Protein AF-A0A8T6TB41-F1 (afdb_monomer)

Structure (mmCIF, N/CA/C/O backbone):
data_AF-A0A8T6TB41-F1
#
_entry.id   AF-A0A8T6TB41-F1
#
loop_
_atom_site.group_PDB
_atom_site.id
_atom_site.type_symbol
_atom_site.label_atom_id
_atom_site.label_alt_id
_atom_site.label_comp_id
_atom_site.label_asym_id
_atom_site.label_entity_id
_atom_site.label_seq_id
_atom_site.pdbx_PDB_ins_code
_atom_site.Cartn_x
_atom_site.Cartn_y
_atom_site.Cartn_z
_atom_site.occupancy
_atom_site.B_iso_or_equiv
_atom_site.auth_seq_id
_atom_site.auth_comp_id
_atom_site.auth_asym_id
_atom_site.auth_atom_id
_atom_site.pdbx_PDB_model_num
ATOM 1 N N . GLN A 1 1 ? -9.000 -5.981 31.939 1.00 67.31 1 GLN A N 1
ATOM 2 C CA . GLN A 1 1 ? -8.687 -5.984 30.490 1.00 67.31 1 GLN A CA 1
ATOM 3 C C . GLN A 1 1 ? -9.377 -4.794 29.840 1.00 67.31 1 GLN A C 1
ATOM 5 O O . GLN A 1 1 ? -10.362 -4.326 30.394 1.00 67.31 1 GLN A O 1
ATOM 10 N N . MET A 1 2 ? -8.846 -4.289 28.722 1.00 93.12 2 MET A N 1
ATOM 11 C CA . MET A 1 2 ? -9.267 -3.017 28.106 1.00 93.12 2 MET A CA 1
ATOM 12 C C . MET A 1 2 ? -10.325 -3.154 26.991 1.00 93.12 2 MET A C 1
ATOM 14 O O . MET A 1 2 ? -10.648 -2.157 26.363 1.00 93.12 2 MET A O 1
ATOM 18 N N . GLY A 1 3 ? -10.861 -4.356 26.734 1.00 94.44 3 GLY A N 1
ATOM 19 C CA . GLY A 1 3 ? -11.915 -4.569 25.726 1.00 94.44 3 GLY A CA 1
ATOM 20 C C . GLY A 1 3 ? -11.440 -4.688 24.270 1.00 94.44 3 GLY A C 1
ATOM 21 O O . GLY A 1 3 ? -12.260 -4.572 23.372 1.00 94.44 3 GLY A O 1
ATOM 22 N N . PHE A 1 4 ? -10.145 -4.918 24.033 1.00 93.88 4 PHE A N 1
ATOM 23 C CA . PHE A 1 4 ? -9.583 -5.158 22.697 1.00 93.88 4 PHE A CA 1
ATOM 24 C C . PHE A 1 4 ? -9.635 -6.646 22.330 1.00 93.88 4 PHE A C 1
ATOM 26 O O . PHE A 1 4 ? -9.453 -7.498 23.205 1.00 93.88 4 PHE A O 1
ATOM 33 N N . THR A 1 5 ? -9.805 -6.928 21.038 1.00 92.81 5 THR A N 1
ATOM 34 C CA . THR A 1 5 ? -9.730 -8.272 20.449 1.00 92.81 5 THR A CA 1
ATOM 35 C C . THR A 1 5 ? -8.416 -8.431 19.689 1.00 92.81 5 THR A C 1
ATOM 37 O O . THR A 1 5 ? -7.925 -7.485 19.074 1.00 92.81 5 THR A O 1
ATOM 40 N N . GLU A 1 6 ? -7.822 -9.618 19.762 1.00 94.06 6 GLU A N 1
ATOM 41 C CA . GLU A 1 6 ? -6.606 -9.947 19.022 1.00 94.06 6 GLU A CA 1
ATOM 42 C C . GLU A 1 6 ? -6.924 -10.228 17.548 1.00 94.06 6 GLU A C 1
ATOM 44 O O . GLU A 1 6 ? -7.880 -10.938 17.239 1.00 94.06 6 GLU A O 1
ATOM 49 N N . ILE A 1 7 ? -6.093 -9.695 16.651 1.00 94.19 7 ILE A N 1
ATOM 50 C CA . ILE A 1 7 ? -6.130 -9.976 15.213 1.00 94.19 7 ILE A CA 1
ATOM 51 C C . ILE A 1 7 ? -4.825 -10.655 14.796 1.00 94.19 7 ILE A C 1
ATOM 53 O O . ILE A 1 7 ? -3.763 -10.389 15.361 1.00 94.19 7 ILE A O 1
ATOM 57 N N . SER A 1 8 ? -4.899 -11.544 13.811 1.00 91.81 8 SER A N 1
ATOM 58 C CA . SER A 1 8 ? -3.766 -12.324 13.305 1.00 91.81 8 SER A CA 1
ATOM 59 C C . SER A 1 8 ? -3.772 -12.344 11.783 1.00 91.81 8 SER A C 1
ATOM 61 O O . SER A 1 8 ? -4.817 -12.176 11.167 1.00 91.81 8 SER A O 1
ATOM 63 N N . GLY A 1 9 ? -2.612 -12.600 11.183 1.00 89.50 9 GLY A N 1
ATOM 64 C CA . GLY A 1 9 ? -2.521 -12.962 9.772 1.00 89.50 9 GLY A CA 1
ATOM 65 C C . GLY A 1 9 ? -1.094 -13.012 9.254 1.00 89.50 9 GLY A C 1
ATOM 66 O O . GLY A 1 9 ? -0.134 -12.967 10.036 1.00 89.50 9 GLY A O 1
ATOM 67 N N . ASP A 1 10 ? -0.978 -13.148 7.938 1.00 91.81 10 ASP A N 1
ATOM 68 C CA . ASP A 1 10 ? 0.202 -13.708 7.285 1.00 91.81 10 ASP A CA 1
ATOM 69 C C . ASP A 1 10 ? 1.426 -12.788 7.277 1.00 91.81 10 ASP A C 1
ATOM 71 O O . ASP A 1 10 ? 1.336 -11.563 7.388 1.00 91.81 10 ASP A O 1
ATOM 75 N N . PHE A 1 11 ? 2.607 -13.402 7.147 1.00 95.44 11 PHE A N 1
ATOM 76 C CA . PHE A 1 11 ? 3.874 -12.682 6.990 1.00 95.44 11 PHE A CA 1
ATOM 77 C C . PHE A 1 11 ? 4.054 -12.111 5.585 1.00 95.44 11 PHE A C 1
ATOM 79 O O . PHE A 1 11 ? 4.657 -11.050 5.439 1.00 95.44 11 PHE A O 1
ATOM 86 N N . VAL A 1 12 ? 3.563 -12.822 4.570 1.00 96.44 12 VAL A N 1
ATOM 87 C CA . VAL A 1 12 ? 3.604 -12.384 3.174 1.00 96.44 12 VAL A CA 1
ATOM 88 C C . VAL A 1 12 ? 2.336 -11.598 2.887 1.00 96.44 12 VAL A C 1
ATOM 90 O O . VAL A 1 12 ? 1.244 -12.057 3.209 1.00 96.44 12 VAL A O 1
ATOM 93 N N . GLN A 1 13 ? 2.487 -10.417 2.301 1.00 96.56 13 GLN A N 1
ATOM 94 C CA . GLN A 1 13 ? 1.380 -9.541 1.939 1.00 96.56 13 GLN A CA 1
ATOM 95 C C . GLN A 1 13 ? 1.623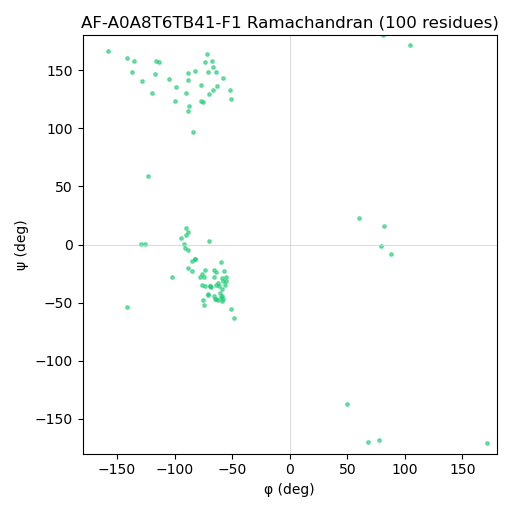 -8.957 0.544 1.00 96.56 13 GLN A C 1
ATOM 97 O O . GLN A 1 13 ? 2.781 -8.738 0.173 1.00 96.56 13 GLN A O 1
ATOM 102 N N . PRO A 1 14 ? 0.567 -8.684 -0.238 1.00 97.38 14 PRO A N 1
ATOM 103 C CA . PRO A 1 14 ? 0.703 -7.850 -1.420 1.00 97.38 14 PRO A CA 1
ATOM 104 C C . PRO A 1 14 ? 1.043 -6.411 -1.028 1.00 97.38 14 PRO A C 1
ATOM 106 O O . PRO A 1 14 ? 0.627 -5.918 0.029 1.00 97.38 14 PRO A O 1
ATOM 109 N N . ALA A 1 15 ? 1.724 -5.698 -1.921 1.00 97.81 15 ALA A N 1
ATOM 110 C CA . ALA A 1 15 ? 1.919 -4.256 -1.799 1.00 97.81 15 ALA A CA 1
ATOM 111 C C . ALA A 1 15 ? 0.580 -3.506 -1.677 1.00 97.81 15 ALA A C 1
ATOM 113 O O . ALA A 1 15 ? 0.520 -2.489 -0.981 1.00 97.81 15 ALA A O 1
ATOM 114 N N . PHE A 1 16 ? -0.499 -4.065 -2.247 1.00 98.12 16 PHE A N 1
ATOM 115 C CA . PHE A 1 16 ? -1.863 -3.591 -2.039 1.00 98.12 16 PHE A CA 1
ATOM 116 C C . PHE A 1 16 ? -2.193 -3.376 -0.555 1.00 98.12 16 PHE A C 1
ATOM 118 O O . PHE A 1 16 ? -2.422 -2.248 -0.123 1.00 98.12 16 PHE A O 1
ATOM 125 N N . TRP A 1 17 ? -2.175 -4.445 0.246 1.00 97.88 17 TRP A N 1
ATOM 126 C CA . TRP A 1 17 ? -2.538 -4.387 1.663 1.00 97.88 17 TRP A CA 1
ATOM 127 C C . TRP A 1 17 ? -1.469 -3.714 2.512 1.00 97.88 17 TRP A C 1
ATOM 129 O O . TRP A 1 17 ? -1.785 -3.005 3.469 1.00 97.88 17 TRP A O 1
ATOM 139 N N . ASN A 1 18 ? -0.194 -3.917 2.172 1.00 97.94 18 ASN A N 1
ATOM 140 C CA . ASN A 1 18 ? 0.882 -3.367 2.978 1.00 97.94 18 ASN A CA 1
ATOM 141 C C . ASN A 1 18 ? 1.084 -1.865 2.778 1.00 97.94 18 ASN A C 1
ATOM 143 O O . ASN A 1 18 ? 1.598 -1.225 3.685 1.00 97.94 18 ASN A O 1
ATOM 147 N N . MET A 1 19 ? 0.701 -1.297 1.633 1.00 98.00 19 MET A N 1
ATOM 148 C CA . MET A 1 19 ? 1.012 0.096 1.311 1.00 98.00 19 MET A CA 1
ATOM 149 C C . MET A 1 19 ? -0.141 0.827 0.598 1.00 98.00 19 MET A C 1
ATOM 151 O O . MET A 1 19 ? -0.559 1.889 1.067 1.00 98.00 19 MET A O 1
ATOM 155 N N . ASP A 1 20 ? -0.677 0.294 -0.511 1.00 98.19 20 ASP A N 1
ATOM 156 C CA . ASP A 1 20 ? -1.637 1.031 -1.360 1.00 98.19 20 ASP A CA 1
ATOM 157 C C . ASP A 1 20 ? -2.954 1.337 -0.628 1.00 98.19 20 ASP A C 1
ATOM 159 O O . ASP A 1 20 ? -3.422 2.479 -0.636 1.00 98.19 20 ASP A O 1
ATOM 163 N N . ALA A 1 21 ? -3.529 0.337 0.048 1.00 97.88 21 ALA A N 1
ATOM 164 C CA . ALA A 1 21 ? -4.765 0.450 0.825 1.00 97.88 21 ALA A CA 1
ATOM 165 C C . ALA A 1 21 ? -4.623 1.414 2.016 1.00 97.88 21 ALA A C 1
ATOM 167 O O . ALA A 1 21 ? -5.606 1.992 2.476 1.00 97.88 21 ALA A O 1
ATOM 168 N N . LEU A 1 22 ? -3.388 1.629 2.480 1.00 97.75 22 LEU A N 1
ATOM 169 C CA . LEU A 1 22 ? -3.032 2.602 3.514 1.00 97.75 22 LEU A CA 1
ATOM 170 C C . LEU A 1 22 ? -2.732 3.997 2.940 1.00 97.75 22 LEU A C 1
ATOM 172 O O . LEU A 1 22 ? -2.220 4.856 3.652 1.00 97.75 22 LEU A O 1
ATOM 176 N N . PHE A 1 23 ? -3.030 4.226 1.658 1.00 97.81 23 PHE A N 1
ATOM 177 C CA . PHE A 1 23 ? -2.797 5.482 0.944 1.00 97.81 23 PHE A CA 1
ATOM 178 C C . PHE A 1 23 ? -1.319 5.925 0.889 1.00 97.81 23 PHE A C 1
ATOM 180 O O . PHE A 1 23 ? -1.020 7.096 0.666 1.00 97.81 23 PHE A O 1
ATOM 187 N N . THR A 1 24 ? -0.376 4.990 1.046 1.00 97.81 24 THR A N 1
ATOM 188 C CA . THR A 1 24 ? 1.064 5.265 0.885 1.00 97.81 24 THR A CA 1
ATOM 189 C C . THR A 1 24 ? 1.393 5.337 -0.607 1.00 97.81 24 THR A C 1
ATOM 191 O O . THR A 1 24 ? 1.117 4.349 -1.285 1.00 97.81 24 THR A O 1
ATOM 194 N N . PRO A 1 25 ? 1.975 6.417 -1.155 1.00 97.38 25 PRO A N 1
ATOM 195 C CA . PRO A 1 25 ? 2.196 6.533 -2.598 1.00 97.38 25 PRO A CA 1
ATOM 196 C C . PRO A 1 25 ? 3.236 5.522 -3.110 1.00 97.38 25 PRO A C 1
ATOM 198 O O . PRO A 1 25 ? 4.039 4.994 -2.334 1.00 97.38 25 PRO A O 1
ATOM 201 N N . GLN A 1 26 ? 3.199 5.208 -4.410 1.00 96.94 26 GLN A N 1
ATOM 202 C CA . GLN A 1 26 ? 4.050 4.166 -5.007 1.00 96.94 26 GLN A CA 1
ATOM 203 C C . GLN A 1 26 ? 5.524 4.576 -5.149 1.00 96.94 26 GLN A C 1
ATOM 205 O O . GLN A 1 26 ? 6.391 3.709 -5.162 1.00 96.94 26 GLN A O 1
ATOM 210 N N . ASP A 1 27 ? 5.816 5.876 -5.174 1.00 94.88 27 ASP A N 1
ATOM 211 C CA . ASP A 1 27 ? 7.165 6.455 -5.184 1.00 94.88 27 ASP A CA 1
ATOM 212 C C . ASP A 1 27 ? 7.723 6.718 -3.770 1.00 94.88 27 ASP A C 1
ATOM 214 O O . ASP A 1 27 ? 8.776 7.337 -3.609 1.00 94.88 27 ASP A O 1
ATOM 218 N N . HIS A 1 28 ? 7.027 6.260 -2.723 1.00 95.62 28 HIS A N 1
ATOM 219 C CA . HIS A 1 28 ? 7.475 6.438 -1.347 1.00 95.62 28 HIS A CA 1
ATOM 220 C C . HIS A 1 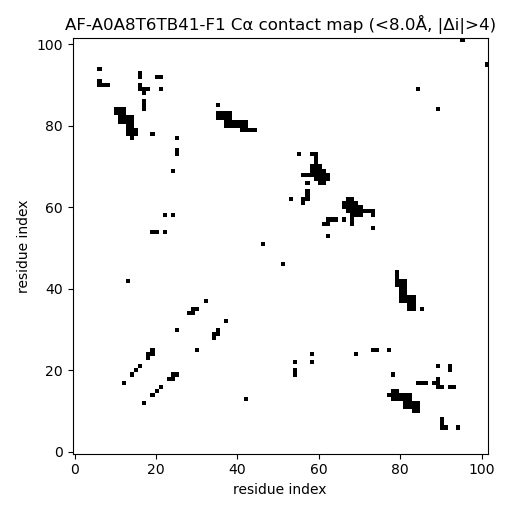28 ? 8.763 5.635 -1.077 1.00 95.62 28 HIS A C 1
ATOM 222 O O . HIS A 1 28 ? 8.768 4.429 -1.324 1.00 95.62 28 HIS A O 1
ATOM 228 N N . PRO A 1 29 ? 9.805 6.222 -0.449 1.00 94.38 29 PRO A N 1
ATOM 229 C CA . PRO A 1 29 ? 11.103 5.561 -0.248 1.00 94.38 29 PRO A CA 1
ATOM 230 C C . PRO A 1 29 ? 11.006 4.240 0.523 1.00 94.38 29 PRO A C 1
ATOM 232 O O . PRO A 1 29 ? 11.720 3.296 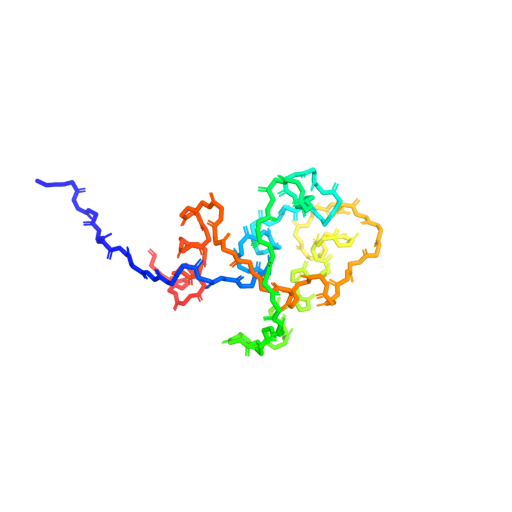0.231 1.00 94.38 29 PRO A O 1
ATOM 235 N N . ALA A 1 30 ? 10.043 4.106 1.443 1.00 93.06 30 ALA A N 1
ATOM 236 C CA . ALA A 1 30 ? 9.813 2.839 2.150 1.00 93.06 30 ALA A CA 1
ATOM 237 C C . ALA A 1 30 ? 9.469 1.646 1.230 1.00 93.06 30 ALA A C 1
ATOM 239 O O . ALA A 1 30 ? 9.510 0.506 1.685 1.00 93.06 30 ALA A O 1
ATOM 240 N N . ARG A 1 31 ? 9.101 1.883 -0.036 1.00 94.62 31 ARG A N 1
ATOM 241 C CA . ARG A 1 31 ? 8.852 0.841 -1.041 1.00 94.62 31 ARG A CA 1
ATOM 242 C C . ARG A 1 31 ? 10.109 0.430 -1.804 1.00 94.62 31 ARG A C 1
ATOM 244 O O . ARG A 1 31 ? 10.032 -0.518 -2.587 1.00 94.62 31 ARG A O 1
ATOM 251 N N . ASP A 1 32 ? 11.243 1.085 -1.585 1.00 91.56 32 ASP A N 1
ATOM 252 C CA . ASP A 1 32 ? 12.487 0.758 -2.270 1.00 91.56 32 ASP A CA 1
ATOM 253 C C . ASP A 1 32 ? 12.979 -0.647 -1.903 1.00 91.56 32 ASP A C 1
ATOM 255 O O . ASP A 1 32 ? 12.818 -1.126 -0.779 1.00 91.56 32 ASP A O 1
ATOM 259 N N . LEU A 1 33 ? 13.647 -1.309 -2.855 1.00 84.62 33 LEU A N 1
ATOM 260 C CA . LEU A 1 33 ? 14.228 -2.651 -2.678 1.00 84.62 33 LEU A CA 1
ATOM 261 C C . LEU A 1 33 ? 15.235 -2.739 -1.517 1.00 84.62 33 LEU A C 1
ATOM 263 O O . LEU A 1 33 ? 15.520 -3.832 -1.036 1.00 84.62 33 LEU A O 1
ATOM 267 N N . GLN A 1 34 ? 15.820 -1.609 -1.110 1.00 86.88 34 GLN A N 1
ATOM 268 C CA . GLN A 1 34 ? 16.765 -1.555 0.009 1.00 86.88 34 GLN A CA 1
ATOM 269 C C . GLN A 1 34 ? 16.056 -1.600 1.368 1.00 86.88 34 GLN A C 1
ATOM 271 O O . GLN A 1 34 ? 16.638 -2.102 2.328 1.00 86.88 34 GLN A O 1
ATOM 276 N N . ASP A 1 35 ? 14.810 -1.124 1.429 1.00 89.00 35 ASP A N 1
ATOM 277 C CA . ASP A 1 35 ? 14.016 -1.026 2.655 1.00 89.00 35 ASP A CA 1
ATOM 278 C C . ASP A 1 35 ? 12.975 -2.151 2.774 1.00 89.00 35 ASP A C 1
ATOM 280 O O . ASP A 1 35 ? 12.624 -2.561 3.882 1.00 89.00 35 ASP A O 1
ATOM 284 N N . THR A 1 36 ? 12.500 -2.68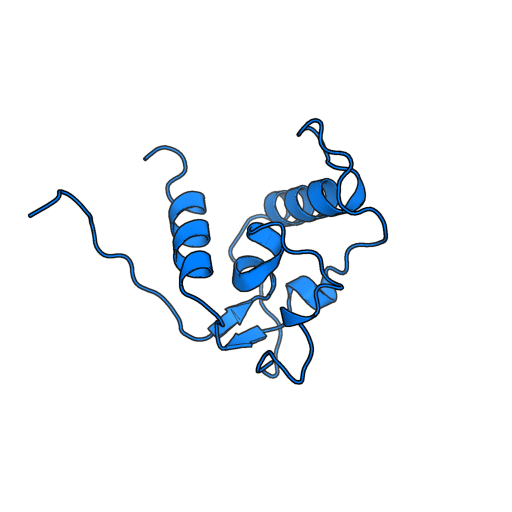6 1.643 1.00 95.69 36 THR A N 1
ATOM 285 C CA . THR A 1 36 ? 11.448 -3.709 1.588 1.00 95.69 36 THR A CA 1
ATOM 286 C C . THR A 1 36 ? 11.928 -4.997 0.920 1.00 95.69 36 THR A C 1
ATOM 288 O O . THR A 1 36 ? 12.449 -5.005 -0.195 1.00 95.69 36 THR A O 1
ATOM 291 N N . LEU A 1 37 ? 11.681 -6.127 1.592 1.00 96.94 37 LEU A N 1
ATOM 292 C CA . LEU A 1 37 ? 11.974 -7.465 1.081 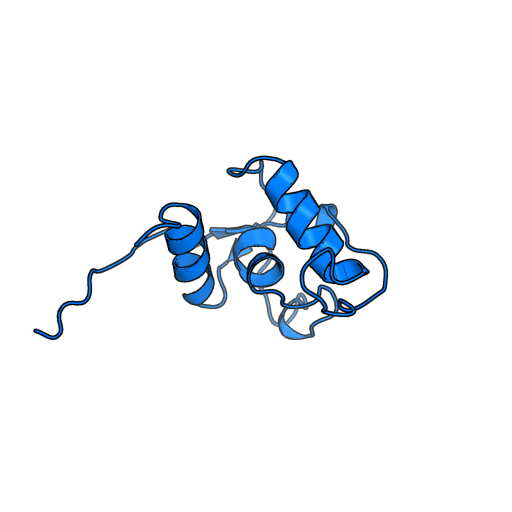1.00 96.94 37 LEU A CA 1
ATOM 293 C C . LEU A 1 37 ? 10.837 -7.955 0.177 1.00 96.94 37 LEU A C 1
ATOM 295 O O . LEU A 1 37 ? 9.837 -8.492 0.659 1.00 96.94 37 LEU A O 1
ATOM 299 N N . TYR A 1 38 ? 11.011 -7.785 -1.131 1.00 96.94 38 TYR A N 1
ATOM 300 C CA . TYR A 1 38 ? 10.094 -8.313 -2.141 1.00 96.94 38 TYR A CA 1
ATOM 301 C C . TYR A 1 38 ? 10.369 -9.785 -2.452 1.00 96.94 38 TYR A C 1
ATOM 303 O O . TYR A 1 38 ? 11.505 -10.255 -2.376 1.00 96.94 38 TYR A O 1
ATOM 311 N N . LEU A 1 39 ? 9.309 -10.500 -2.815 1.00 96.44 39 LEU A N 1
ATOM 312 C CA . LEU A 1 39 ? 9.316 -11.925 -3.122 1.00 96.44 39 LEU A CA 1
ATOM 313 C C . LEU A 1 39 ? 8.943 -12.153 -4.588 1.00 96.44 39 LEU A C 1
ATOM 315 O O . LEU A 1 39 ? 8.299 -11.316 -5.219 1.00 96.44 39 LEU A O 1
ATOM 319 N N . GLU A 1 40 ? 9.339 -13.306 -5.120 1.00 95.75 40 GLU A N 1
ATOM 320 C CA . GLU A 1 40 ? 8.878 -13.757 -6.431 1.00 95.75 40 GLU A CA 1
ATOM 321 C C . GLU A 1 40 ? 7.401 -14.172 -6.382 1.00 95.75 40 GLU A C 1
ATOM 323 O O . GLU A 1 40 ? 6.918 -14.704 -5.379 1.00 95.75 40 GLU A O 1
ATOM 328 N N . GLY A 1 41 ? 6.704 -13.971 -7.500 1.00 94.06 41 GLY A N 1
ATOM 329 C CA . GLY A 1 41 ? 5.283 -14.266 -7.648 1.00 94.06 41 GLY A CA 1
ATOM 330 C C . GLY A 1 41 ? 4.410 -13.015 -7.634 1.00 94.06 41 GLY A C 1
ATOM 331 O O . GLY A 1 41 ? 4.863 -11.904 -7.366 1.00 94.06 41 GLY A O 1
ATOM 332 N N . GLU A 1 42 ? 3.135 -13.221 -7.942 1.00 92.69 42 GLU A N 1
ATOM 333 C CA . GLU A 1 42 ? 2.143 -12.157 -8.027 1.00 92.69 42 GLU A CA 1
ATOM 334 C C . GLU A 1 42 ? 0.931 -12.514 -7.180 1.00 92.69 42 GLU A C 1
ATOM 336 O O . GLU A 1 42 ? 0.484 -13.664 -7.133 1.00 92.69 42 GLU A O 1
ATOM 341 N N . TRP A 1 43 ? 0.393 -11.505 -6.510 1.00 94.62 43 TRP A N 1
ATOM 342 C CA . TRP A 1 43 ? -0.858 -11.624 -5.793 1.00 94.62 43 TRP A CA 1
ATOM 343 C C . TRP A 1 43 ? -2.031 -11.755 -6.762 1.00 94.62 43 TRP A C 1
ATOM 345 O O . TRP A 1 43 ? -2.212 -10.941 -7.671 1.00 94.62 43 TRP A O 1
ATOM 355 N N . VAL A 1 44 ? -2.859 -12.768 -6.517 1.00 91.31 44 VAL A N 1
ATOM 356 C CA . VAL A 1 44 ? -4.206 -12.856 -7.078 1.00 91.31 44 VAL A CA 1
ATOM 357 C C . VAL A 1 44 ? -5.129 -12.106 -6.121 1.00 91.31 44 VAL A C 1
ATOM 359 O O . VAL A 1 44 ? -5.198 -12.515 -4.960 1.00 91.31 44 VAL A O 1
ATOM 362 N N . PRO A 1 45 ? -5.815 -11.037 -6.570 1.00 88.50 45 PRO A N 1
ATOM 363 C CA . PRO A 1 45 ? -6.662 -10.236 -5.701 1.00 88.50 45 PRO A CA 1
ATOM 364 C C . PRO A 1 45 ? -7.651 -11.078 -4.892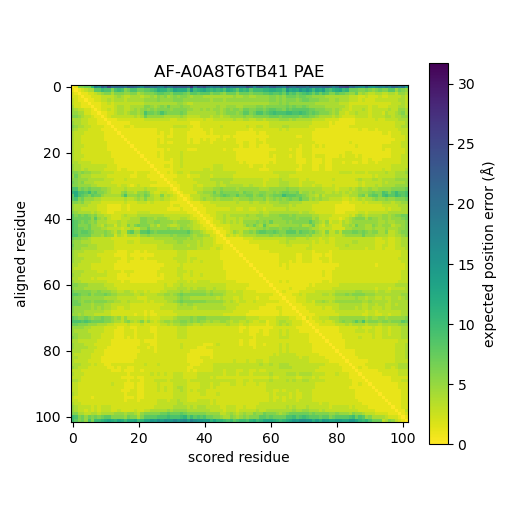 1.00 88.50 45 PRO A C 1
ATOM 366 O O . PRO A 1 45 ? -8.423 -11.855 -5.453 1.00 88.50 45 PRO A O 1
ATOM 369 N N . ASP A 1 46 ? -7.623 -10.908 -3.570 1.00 90.69 46 ASP A N 1
ATOM 370 C CA . ASP A 1 46 ? -8.612 -11.470 -2.638 1.00 90.69 46 ASP A CA 1
ATOM 371 C C . ASP A 1 46 ? -9.782 -10.503 -2.372 1.00 90.69 46 ASP A C 1
ATOM 373 O O . ASP A 1 46 ? -10.727 -10.831 -1.654 1.00 90.69 46 ASP A O 1
ATOM 377 N N . VAL A 1 47 ? -9.751 -9.332 -3.014 1.00 92.62 47 VAL A N 1
ATOM 378 C CA . VAL A 1 47 ? -10.809 -8.319 -3.020 1.00 92.62 47 VAL A CA 1
ATOM 379 C C . VAL A 1 47 ? -11.418 -8.172 -4.414 1.00 92.62 47 VAL A C 1
ATOM 381 O O . VAL A 1 47 ? -10.748 -8.462 -5.406 1.00 92.62 47 VAL A O 1
ATOM 384 N N . PRO A 1 48 ? -12.662 -7.669 -4.520 1.00 95.25 48 PRO A N 1
ATOM 385 C CA . PRO A 1 48 ? -13.241 -7.309 -5.809 1.00 95.25 48 PRO A CA 1
ATOM 386 C C . PRO A 1 48 ? -12.392 -6.263 -6.544 1.00 95.25 48 PRO A C 1
ATOM 388 O O . PRO A 1 48 ? -11.873 -5.331 -5.918 1.00 95.25 48 PRO A O 1
ATOM 391 N N . ASP A 1 49 ? -12.307 -6.370 -7.871 1.00 94.38 49 ASP A N 1
ATOM 392 C CA . ASP A 1 49 ? -11.532 -5.453 -8.719 1.00 94.38 49 ASP A CA 1
ATOM 393 C C . ASP A 1 49 ? -11.953 -3.987 -8.515 1.00 94.38 49 ASP A C 1
ATOM 395 O O . ASP A 1 49 ? -11.124 -3.078 -8.542 1.00 94.38 49 ASP A O 1
ATOM 399 N N . GLU A 1 50 ? -13.227 -3.740 -8.193 1.00 95.81 50 GLU A N 1
ATOM 400 C CA . GLU A 1 50 ? -13.753 -2.399 -7.933 1.00 95.81 50 GLU A CA 1
ATOM 401 C C . GLU A 1 50 ? -13.149 -1.743 -6.682 1.00 95.81 50 GLU A C 1
ATOM 403 O O . GLU A 1 50 ? -13.209 -0.518 -6.529 1.00 95.81 50 GLU A O 1
ATOM 408 N N . VAL A 1 51 ? -12.610 -2.534 -5.749 1.00 96.31 51 VAL A N 1
ATOM 409 C CA . VAL A 1 51 ? -11.890 -2.026 -4.573 1.00 96.31 51 VAL A CA 1
ATOM 410 C C . VAL A 1 51 ? -10.504 -1.550 -4.989 1.00 96.31 51 VAL A C 1
ATOM 412 O O . VAL A 1 51 ? -10.139 -0.419 -4.664 1.00 96.31 51 VAL A O 1
ATOM 415 N N . VAL A 1 52 ? -9.774 -2.358 -5.762 1.00 97.06 52 VAL A N 1
ATOM 416 C CA . VAL A 1 52 ? -8.452 -1.993 -6.294 1.00 97.06 52 VAL A CA 1
ATOM 417 C C . VAL A 1 52 ? -8.561 -0.748 -7.172 1.00 97.06 52 VAL A C 1
ATOM 419 O O . VAL A 1 52 ? -7.824 0.217 -6.975 1.00 97.06 52 VAL A O 1
ATOM 422 N N . ASP A 1 53 ? -9.556 -0.703 -8.058 1.00 97.44 53 ASP A N 1
ATOM 423 C CA . ASP A 1 53 ? -9.820 0.449 -8.922 1.00 97.44 53 ASP A CA 1
ATOM 424 C C . ASP A 1 53 ? -10.166 1.719 -8.146 1.00 97.44 53 ASP A C 1
ATOM 426 O O . ASP A 1 53 ? -9.851 2.831 -8.576 1.00 97.44 53 ASP A O 1
ATOM 430 N N . ARG A 1 54 ? -10.836 1.586 -7.001 1.00 97.56 54 ARG A N 1
ATOM 431 C CA . ARG A 1 54 ? -11.144 2.733 -6.147 1.00 97.56 54 ARG A CA 1
ATOM 432 C C . ARG A 1 54 ? -9.894 3.258 -5.463 1.00 97.56 54 ARG A C 1
ATOM 434 O O . ARG A 1 54 ? -9.712 4.470 -5.445 1.00 97.56 54 ARG A O 1
ATOM 441 N N . VAL A 1 55 ? -9.038 2.374 -4.945 1.00 98.06 55 VAL A N 1
ATOM 442 C CA . VAL A 1 55 ? -7.733 2.764 -4.390 1.00 98.06 55 VAL A CA 1
ATOM 443 C C . VAL A 1 55 ? -6.911 3.466 -5.469 1.00 98.06 55 VAL A C 1
ATOM 445 O O . VAL A 1 55 ? -6.471 4.588 -5.240 1.00 98.06 55 VAL A O 1
ATOM 448 N N . ARG A 1 56 ? -6.822 2.890 -6.674 1.00 98.31 56 ARG A N 1
ATOM 449 C CA . ARG A 1 56 ? -6.156 3.500 -7.834 1.00 98.31 56 ARG A CA 1
ATOM 450 C C . ARG A 1 56 ? -6.635 4.931 -8.094 1.00 98.31 56 ARG A C 1
ATOM 452 O O . ARG A 1 56 ? -5.825 5.850 -8.074 1.00 98.31 56 ARG A O 1
ATOM 459 N N . ARG A 1 57 ? -7.949 5.141 -8.267 1.00 98.25 57 ARG A N 1
ATOM 460 C CA . ARG A 1 57 ? -8.516 6.485 -8.508 1.00 98.25 57 ARG A CA 1
ATOM 461 C C . ARG A 1 57 ? -8.204 7.455 -7.370 1.00 98.25 57 ARG A C 1
ATOM 463 O O . ARG A 1 57 ? -7.787 8.580 -7.608 1.00 98.25 57 ARG A O 1
ATOM 470 N N . VAL A 1 58 ? -8.344 7.011 -6.121 1.00 98.38 58 VAL A N 1
ATOM 471 C CA . VAL A 1 58 ? -8.042 7.856 -4.956 1.00 98.38 58 VAL A CA 1
ATOM 472 C C . VAL A 1 58 ? -6.569 8.281 -4.930 1.00 98.38 58 VAL A C 1
ATOM 474 O O . VAL A 1 58 ? -6.283 9.417 -4.555 1.00 98.38 58 VAL A O 1
ATOM 477 N N . HIS A 1 59 ? -5.642 7.422 -5.361 1.00 98.50 59 HIS A N 1
ATOM 478 C CA . HIS A 1 59 ? -4.228 7.780 -5.516 1.00 98.50 59 HIS A CA 1
ATOM 479 C C . HIS A 1 59 ? -3.975 8.724 -6.696 1.00 98.50 59 HIS A C 1
ATOM 481 O O . HIS A 1 59 ? -3.228 9.681 -6.530 1.00 98.50 59 HIS A O 1
ATOM 487 N N . GLU A 1 60 ? -4.590 8.509 -7.857 1.00 98.06 60 GLU A N 1
ATOM 488 C CA . GLU A 1 60 ? -4.318 9.317 -9.057 1.00 98.06 60 GLU A CA 1
ATOM 489 C C . GLU A 1 60 ? -4.947 10.714 -8.993 1.00 9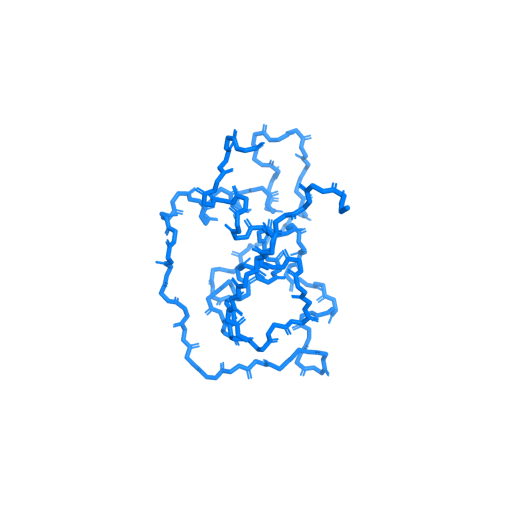8.06 60 GLU A C 1
ATOM 491 O O . GLU A 1 60 ? -4.257 11.712 -9.187 1.00 98.06 60 GLU A O 1
ATOM 496 N N . ASP A 1 61 ? -6.248 10.803 -8.718 1.00 97.81 61 ASP A N 1
ATOM 497 C CA . ASP A 1 61 ? -7.016 12.051 -8.833 1.00 97.81 61 ASP A CA 1
ATOM 498 C C . ASP A 1 61 ? -7.833 12.396 -7.580 1.00 97.81 61 ASP A C 1
ATOM 500 O O . ASP A 1 61 ? -8.497 13.434 -7.525 1.00 97.81 61 ASP A O 1
ATOM 504 N N . GLY A 1 62 ? -7.749 11.556 -6.544 1.00 97.50 62 GLY A N 1
ATOM 505 C CA . GLY A 1 62 ? -8.482 11.721 -5.292 1.00 97.50 62 GLY A CA 1
ATOM 506 C C . GLY A 1 62 ? -9.877 11.095 -5.292 1.00 97.50 62 GLY A C 1
ATOM 507 O O . GLY A 1 62 ? -10.486 10.991 -4.220 1.00 97.50 62 GLY A O 1
ATOM 508 N N . GLY A 1 63 ? -10.373 10.620 -6.439 1.00 96.38 63 GLY A N 1
ATOM 509 C CA . GLY A 1 63 ? -11.701 10.032 -6.588 1.00 96.38 63 GLY A CA 1
ATOM 510 C C . GLY A 1 63 ? -12.807 10.908 -5.986 1.00 96.38 63 GLY A C 1
ATOM 511 O O . GLY A 1 63 ? -12.796 12.132 -6.089 1.00 96.38 63 GLY A O 1
ATOM 512 N N . ASP A 1 64 ? -13.748 10.281 -5.279 1.00 95.31 64 ASP A N 1
ATOM 513 C CA . ASP A 1 64 ? -14.894 10.971 -4.663 1.00 95.31 64 ASP A CA 1
ATOM 514 C C . ASP A 1 64 ? -14.620 11.464 -3.226 1.00 95.31 64 ASP A C 1
ATOM 516 O O . ASP A 1 64 ? -15.543 11.793 -2.481 1.00 95.31 64 ASP A O 1
ATOM 520 N N . THR A 1 65 ? -13.356 11.490 -2.791 1.00 96.12 65 THR A N 1
ATOM 521 C CA . THR A 1 65 ? -12.997 11.799 -1.391 1.00 96.12 65 THR A CA 1
ATOM 522 C C . THR A 1 65 ? -12.878 13.297 -1.099 1.00 96.12 65 THR A C 1
ATOM 524 O O . THR A 1 65 ? -12.801 13.697 0.062 1.00 96.12 65 THR A O 1
ATOM 527 N N . GLY A 1 66 ? -12.820 14.135 -2.140 1.00 96.56 66 GLY A N 1
ATOM 528 C CA . GLY A 1 66 ? -12.466 15.555 -2.031 1.00 96.56 66 GLY A CA 1
ATOM 529 C C . GLY A 1 66 ? -10.958 15.820 -1.899 1.00 96.56 66 GLY A C 1
ATOM 530 O O . GLY A 1 66 ? -10.551 16.982 -1.839 1.00 96.56 66 GLY A O 1
ATOM 531 N N . SER A 1 67 ? -10.129 14.769 -1.871 1.00 97.44 67 SER A N 1
ATOM 532 C CA . SER A 1 67 ? -8.675 14.866 -2.036 1.00 97.44 67 SER A CA 1
ATOM 533 C C . SER A 1 67 ? -8.307 15.205 -3.484 1.00 97.44 67 SER A C 1
ATOM 535 O O . SER A 1 67 ? -9.120 15.060 -4.390 1.00 97.44 67 SER A O 1
ATOM 537 N N . ARG A 1 68 ? -7.062 15.637 -3.707 1.00 97.56 68 ARG A N 1
ATOM 538 C CA . ARG A 1 68 ? -6.472 15.767 -5.052 1.00 97.56 68 ARG A CA 1
ATOM 539 C C . ARG A 1 68 ? -5.732 14.503 -5.505 1.00 97.56 68 ARG A C 1
ATOM 541 O O . ARG A 1 68 ? -5.191 14.497 -6.604 1.00 97.56 68 ARG A O 1
ATOM 548 N N . GLY A 1 69 ? -5.659 13.490 -4.639 1.00 98.00 69 GLY A N 1
ATOM 549 C CA . GLY A 1 69 ? -4.761 12.353 -4.817 1.00 98.00 69 GLY A CA 1
ATOM 550 C C . GLY A 1 69 ? -3.291 12.755 -4.683 1.00 98.00 69 GLY A C 1
ATOM 551 O O . GLY A 1 69 ? -2.961 13.869 -4.262 1.00 98.00 69 GLY A O 1
ATOM 552 N N . TRP A 1 70 ? -2.414 11.827 -5.038 1.00 97.69 70 TRP A N 1
ATOM 553 C CA . TRP A 1 70 ? -0.982 12.049 -5.218 1.00 97.69 70 TRP A CA 1
ATOM 554 C C . TRP A 1 70 ? -0.653 12.579 -6.620 1.00 97.69 70 TRP A C 1
ATOM 556 O O . TRP A 1 70 ? 0.361 13.256 -6.789 1.00 97.69 70 TRP A O 1
ATOM 566 N N . GLY A 1 71 ? -1.525 12.341 -7.604 1.00 94.75 71 GLY A N 1
ATOM 567 C CA . GLY A 1 71 ? -1.225 12.592 -9.012 1.00 94.75 71 GLY A CA 1
ATOM 568 C C . GLY A 1 71 ? -0.398 11.465 -9.634 1.00 94.75 71 GLY A C 1
ATOM 569 O O . GLY A 1 71 ? -0.025 10.500 -8.972 1.00 94.75 71 GLY A O 1
ATOM 570 N N . GLY A 1 72 ? -0.081 11.615 -10.921 1.00 93.62 72 GLY A N 1
ATOM 571 C CA . GLY A 1 72 ? 0.721 10.636 -11.659 1.00 93.62 72 GLY A CA 1
ATOM 572 C C . GLY A 1 72 ? -0.063 9.394 -12.084 1.00 93.62 72 GLY A C 1
ATOM 573 O O . GLY A 1 72 ? -1.292 9.380 -12.057 1.00 93.62 72 GLY A O 1
ATOM 574 N N . GLU A 1 73 ? 0.670 8.376 -12.533 1.00 95.69 73 GLU A N 1
ATOM 575 C CA . GLU A 1 73 ? 0.116 7.084 -12.945 1.00 95.69 73 GLU A CA 1
ATOM 576 C C . GLU A 1 73 ? 0.265 6.070 -11.811 1.00 95.69 73 GLU A C 1
ATOM 578 O O . GLU A 1 73 ? 1.330 5.964 -11.201 1.00 95.69 73 GLU A O 1
ATOM 583 N N . PHE A 1 74 ? -0.791 5.303 -11.547 1.00 97.94 74 PHE A N 1
ATOM 584 C CA . PHE A 1 74 ? -0.765 4.239 -10.550 1.00 97.94 74 PHE A CA 1
ATOM 585 C C . PHE A 1 74 ? -0.568 2.875 -11.223 1.00 97.94 74 PHE A C 1
ATOM 587 O O . PHE A 1 74 ? -1.352 2.459 -12.079 1.00 97.94 74 PHE A O 1
ATOM 594 N N . SER A 1 75 ? 0.471 2.148 -10.814 1.00 97.75 75 SER A N 1
ATOM 595 C CA . SER A 1 75 ? 0.823 0.843 -11.370 1.00 97.75 75 SER A CA 1
ATOM 596 C C . SER A 1 75 ? 0.099 -0.294 -10.653 1.00 97.75 75 SER A C 1
ATOM 598 O O . SER A 1 75 ? 0.362 -0.589 -9.486 1.00 97.75 75 SER A O 1
ATOM 600 N N . ILE A 1 76 ? -0.772 -0.994 -11.383 1.00 96.88 76 ILE A N 1
ATOM 601 C CA . ILE A 1 76 ? -1.392 -2.244 -10.913 1.00 96.88 76 ILE A CA 1
ATOM 602 C C . ILE A 1 76 ? -0.352 -3.361 -10.754 1.00 96.88 76 ILE A C 1
ATOM 604 O O . ILE A 1 76 ? -0.530 -4.255 -9.929 1.00 96.88 76 ILE A O 1
ATOM 608 N N . GLU A 1 77 ? 0.737 -3.319 -11.522 1.00 96.19 77 GLU A N 1
ATOM 609 C CA . GLU A 1 77 ? 1.832 -4.281 -11.388 1.00 96.19 77 GLU A CA 1
ATOM 610 C C . GLU A 1 77 ? 2.495 -4.150 -10.013 1.00 96.19 77 GLU A C 1
ATOM 612 O O . GLU A 1 77 ? 2.620 -5.147 -9.304 1.00 96.19 77 GLU A O 1
ATOM 617 N N . GLU A 1 78 ? 2.802 -2.921 -9.579 1.00 96.31 78 GLU A N 1
ATOM 618 C CA . GLU A 1 78 ? 3.374 -2.674 -8.249 1.00 96.31 78 GLU A CA 1
ATOM 619 C C . GLU A 1 78 ? 2.439 -3.149 -7.138 1.00 96.31 78 GLU A C 1
ATOM 621 O O . GLU A 1 78 ? 2.884 -3.815 -6.207 1.00 96.31 78 GLU A O 1
ATOM 626 N N . THR A 1 79 ? 1.134 -2.905 -7.275 1.00 97.19 79 THR A N 1
ATOM 627 C CA . THR A 1 79 ? 0.104 -3.381 -6.339 1.00 97.19 79 THR A CA 1
ATOM 628 C C . THR A 1 79 ? 0.116 -4.898 -6.138 1.00 97.19 79 THR A C 1
ATOM 630 O O . THR A 1 79 ? -0.146 -5.380 -5.031 1.00 97.19 79 THR A O 1
ATOM 633 N N . ARG A 1 80 ? 0.434 -5.664 -7.189 1.00 97.25 80 ARG A N 1
ATOM 634 C CA . ARG A 1 80 ? 0.438 -7.135 -7.167 1.00 97.25 80 ARG A CA 1
ATOM 635 C C . ARG A 1 80 ? 1.711 -7.744 -6.594 1.00 97.25 80 ARG A C 1
ATOM 637 O O . ARG A 1 80 ? 1.719 -8.945 -6.320 1.00 97.25 80 ARG A O 1
ATOM 644 N N . ARG A 1 81 ? 2.778 -6.962 -6.411 1.00 97.75 81 ARG A N 1
ATOM 645 C CA . ARG A 1 81 ? 4.050 -7.482 -5.899 1.00 97.75 81 ARG A CA 1
ATOM 646 C C . ARG A 1 81 ? 3.880 -8.017 -4.484 1.00 97.75 81 ARG A C 1
ATOM 648 O O . ARG A 1 81 ? 3.258 -7.382 -3.633 1.00 97.75 81 ARG A O 1
ATOM 655 N 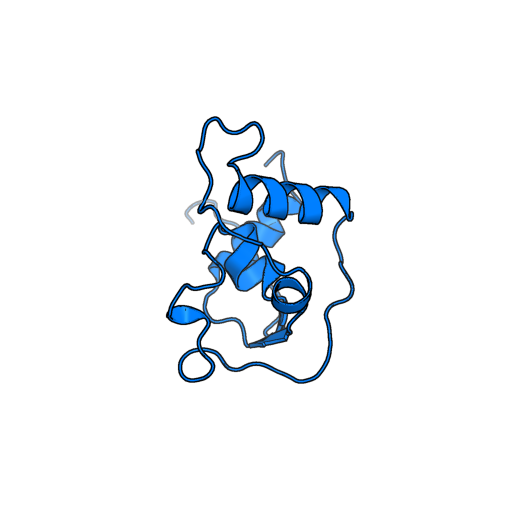N . LEU A 1 82 ? 4.466 -9.182 -4.229 1.00 97.75 82 LEU A N 1
ATOM 656 C CA . LEU A 1 82 ? 4.500 -9.790 -2.904 1.00 97.75 82 LEU A CA 1
ATOM 657 C C . LEU A 1 82 ? 5.716 -9.293 -2.121 1.00 97.75 82 LEU A C 1
ATOM 659 O O . LEU A 1 82 ? 6.809 -9.143 -2.669 1.00 97.75 82 LEU A O 1
ATOM 663 N N . LEU A 1 83 ? 5.532 -9.064 -0.824 1.00 97.62 83 LEU A N 1
ATOM 664 C CA . LEU A 1 83 ? 6.588 -8.652 0.097 1.00 97.62 83 LEU A CA 1
ATOM 665 C C . LEU A 1 83 ? 6.427 -9.324 1.462 1.00 97.62 83 LEU A C 1
ATOM 667 O O . LEU A 1 83 ? 5.345 -9.789 1.829 1.00 97.62 83 LEU A O 1
ATOM 671 N N . LEU A 1 84 ? 7.510 -9.363 2.235 1.00 97.50 84 LEU A N 1
ATOM 672 C CA . LEU A 1 84 ? 7.415 -9.616 3.672 1.00 97.50 84 LEU A CA 1
ATOM 673 C C . LEU A 1 84 ? 6.899 -8.349 4.349 1.00 97.50 84 LEU A C 1
ATOM 675 O O . LEU A 1 84 ? 7.512 -7.290 4.214 1.00 97.50 84 LEU A O 1
ATOM 679 N N . ARG A 1 85 ? 5.774 -8.457 5.066 1.00 96.31 85 ARG A N 1
ATOM 680 C CA . ARG A 1 85 ? 5.098 -7.303 5.669 1.00 96.31 85 ARG A CA 1
ATOM 681 C C . ARG A 1 85 ? 6.071 -6.466 6.498 1.00 96.31 85 ARG A C 1
ATOM 683 O O . ARG A 1 85 ? 6.810 -6.992 7.333 1.00 96.31 85 ARG A O 1
ATOM 690 N N . THR A 1 86 ? 6.035 -5.155 6.302 1.00 96.56 86 THR A N 1
ATOM 691 C CA . THR A 1 86 ? 6.964 -4.228 6.968 1.00 96.56 86 THR A CA 1
ATOM 692 C C . THR A 1 86 ? 6.439 -3.749 8.323 1.00 96.56 86 THR A C 1
ATOM 694 O O . THR A 1 86 ? 7.208 -3.321 9.180 1.00 96.56 86 THR A O 1
ATOM 697 N N . HIS A 1 87 ? 5.127 -3.848 8.545 1.00 96.50 87 HIS A N 1
ATOM 698 C CA . HIS A 1 87 ? 4.442 -3.413 9.761 1.00 96.50 87 HIS A CA 1
ATOM 699 C C . HIS A 1 87 ? 3.101 -4.141 9.936 1.00 96.50 87 HIS A C 1
ATOM 701 O O . HIS A 1 87 ? 2.575 -4.729 8.994 1.00 96.50 87 HIS A O 1
ATOM 707 N N . THR A 1 88 ? 2.500 -4.062 11.125 1.00 96.19 88 THR A N 1
ATOM 708 C CA . THR A 1 88 ? 1.212 -4.712 11.435 1.00 96.19 88 THR A CA 1
ATOM 709 C C . THR A 1 88 ? -0.020 -3.928 10.978 1.00 96.19 88 THR A C 1
ATOM 711 O O . THR A 1 88 ? -1.106 -4.497 10.948 1.00 96.19 88 THR A O 1
ATOM 714 N N . THR A 1 89 ? 0.118 -2.658 10.579 1.00 96.62 89 THR A N 1
ATOM 715 C CA . THR A 1 89 ? -1.004 -1.816 10.114 1.00 96.62 89 THR A CA 1
ATOM 716 C C . THR A 1 89 ? -1.724 -2.408 8.899 1.00 96.62 89 THR A C 1
ATOM 718 O O . THR A 1 89 ? -2.930 -2.227 8.749 1.00 96.62 89 THR A O 1
ATOM 721 N N . SER A 1 90 ? -1.003 -3.168 8.071 1.00 95.88 90 SER A N 1
ATOM 722 C CA . SER A 1 90 ? -1.558 -3.920 6.942 1.00 95.88 90 SER A CA 1
ATOM 723 C C . SER A 1 90 ? -2.624 -4.925 7.386 1.00 95.88 90 SER A C 1
ATOM 725 O O . SER A 1 90 ? -3.678 -5.029 6.766 1.00 95.88 90 SER A O 1
ATOM 727 N N . MET A 1 91 ? -2.419 -5.573 8.537 1.00 95.62 91 MET A N 1
ATOM 728 C CA . MET A 1 91 ? -3.414 -6.475 9.116 1.00 95.62 91 MET A CA 1
ATOM 729 C C . MET A 1 91 ? -4.640 -5.725 9.626 1.00 95.62 91 MET A C 1
ATOM 731 O O . MET A 1 91 ? -5.758 -6.218 9.527 1.00 95.62 91 MET A O 1
ATOM 735 N N . THR A 1 92 ? -4.444 -4.523 10.172 1.00 95.62 92 THR A N 1
ATOM 736 C CA . THR A 1 92 ? -5.554 -3.693 10.645 1.00 95.62 92 THR A CA 1
ATOM 737 C C . THR A 1 92 ? -6.438 -3.241 9.487 1.00 95.62 92 THR A C 1
ATOM 739 O O . THR A 1 92 ? -7.655 -3.333 9.603 1.00 95.62 92 THR A O 1
ATOM 742 N N . ILE A 1 93 ? -5.865 -2.789 8.365 1.00 95.75 93 ILE A N 1
ATOM 743 C CA . ILE A 1 93 ? -6.677 -2.365 7.215 1.00 95.75 93 ILE A CA 1
ATOM 744 C C . ILE A 1 93 ? -7.383 -3.542 6.537 1.00 95.75 93 ILE A C 1
ATOM 746 O O . ILE A 1 93 ? -8.538 -3.390 6.149 1.00 95.75 93 ILE A O 1
ATOM 750 N N . GLN A 1 94 ? -6.748 -4.717 6.470 1.00 95.06 94 GLN A N 1
ATOM 751 C CA . GLN A 1 94 ? -7.396 -5.935 5.981 1.00 95.06 94 GLN A CA 1
ATOM 752 C C . GLN A 1 94 ? -8.583 -6.317 6.878 1.00 95.06 94 GLN A C 1
ATOM 754 O O . GLN A 1 94 ? -9.694 -6.495 6.384 1.00 95.06 94 GLN A O 1
ATOM 759 N N . TYR A 1 95 ? -8.388 -6.316 8.203 1.00 95.19 95 TYR A N 1
ATOM 760 C CA . TYR A 1 95 ? -9.465 -6.582 9.159 1.00 95.19 95 TYR A CA 1
ATOM 761 C C . TYR A 1 95 ? -10.633 -5.596 9.002 1.00 95.19 95 TYR A C 1
ATOM 763 O O . TYR A 1 95 ? -11.786 -6.016 8.935 1.00 95.19 95 TYR A O 1
ATOM 771 N N . LEU A 1 96 ? -10.351 -4.292 8.895 1.00 94.94 96 LEU A N 1
ATOM 772 C CA . LEU A 1 96 ? -11.377 -3.259 8.699 1.00 94.94 96 LEU A CA 1
ATOM 773 C C . LEU A 1 96 ? -12.116 -3.411 7.361 1.00 94.94 96 LEU A C 1
ATOM 775 O O . LEU A 1 96 ? -13.311 -3.127 7.288 1.00 94.94 96 LEU A O 1
ATOM 779 N N . ALA A 1 97 ? -11.429 -3.855 6.306 1.00 93.81 97 ALA A N 1
ATOM 780 C CA . ALA A 1 97 ? -12.046 -4.109 5.008 1.00 93.81 97 ALA A CA 1
ATOM 781 C C . ALA A 1 97 ? -13.010 -5.307 5.051 1.00 93.81 97 ALA A C 1
ATOM 783 O O . ALA A 1 97 ? -14.066 -5.265 4.419 1.00 93.81 97 ALA A O 1
ATOM 784 N N . GLU A 1 98 ? -12.677 -6.342 5.825 1.00 92.62 98 GLU A N 1
ATOM 785 C CA . GLU A 1 98 ? -13.538 -7.505 6.070 1.00 92.62 98 GLU A CA 1
ATOM 786 C C . GLU A 1 98 ? -14.701 -7.187 7.031 1.00 92.62 98 GLU A C 1
ATOM 788 O O . GLU A 1 98 ? -15.784 -7.764 6.905 1.00 92.62 98 GLU A O 1
ATOM 793 N N . HIS A 1 99 ? -14.514 -6.220 7.939 1.00 94.00 99 HIS A N 1
ATOM 794 C CA . HIS A 1 99 ? -15.468 -5.844 8.992 1.00 94.00 99 HIS A CA 1
ATOM 795 C C . HIS A 1 99 ? -15.875 -4.355 8.929 1.00 94.00 99 HIS A C 1
ATOM 797 O O . HIS A 1 99 ? -15.736 -3.626 9.908 1.00 94.00 99 HIS A O 1
ATOM 803 N N . PRO A 1 100 ? -16.460 -3.860 7.820 1.00 90.12 100 PRO A N 1
ATOM 804 C CA . PRO A 1 100 ? -16.684 -2.424 7.590 1.00 90.12 100 PRO A CA 1
ATOM 805 C C . PRO A 1 100 ? -17.765 -1.772 8.477 1.00 90.12 100 PRO A C 1
ATOM 807 O O . PRO A 1 100 ? -18.130 -0.617 8.255 1.00 90.12 100 PRO A O 1
ATOM 810 N N . ARG A 1 101 ? -18.363 -2.519 9.411 1.00 90.88 101 ARG A N 1
ATOM 811 C CA . ARG A 1 101 ? -19.462 -2.073 10.287 1.00 90.88 101 ARG A CA 1
ATOM 812 C C . ARG A 1 101 ? -19.181 -2.274 11.776 1.00 90.88 101 ARG A C 1
ATOM 814 O O . ARG A 1 101 ? -20.076 -1.997 12.575 1.00 90.88 101 ARG A O 1
ATOM 821 N N . GLU A 1 102 ? -18.013 -2.805 12.121 1.00 76.75 102 GLU A N 1
ATOM 822 C CA . GLU A 1 102 ? -17.519 -2.777 13.502 1.00 76.75 102 GLU A CA 1
ATOM 823 C C . GLU A 1 102 ? -17.018 -1.372 13.848 1.00 76.75 102 GLU A C 1
ATOM 825 O O . GLU A 1 102 ? -17.306 -0.925 14.982 1.00 76.75 102 GLU A O 1
#

pLDDT: mean 94.99, std 4.26, range [67.31, 98.5]

Radius of gyration: 14.19 Å; Cα contacts (8 Å, |Δi|>4): 126; chains: 1; bounding box: 36×30×43 Å

Nearest PDB structures (foldseek):
  3l4g-assembly4_O  TM=9.326E-01  e=2.037E-09  Homo sapiens
  7by6-assembly1_A-2  TM=9.376E-01  e=3.695E-09  Plasmodium vivax
  3l4g-assembly3_K  TM=9.277E-01  e=4.814E-09  Homo sapiens
  3l4g-assembly1_C  TM=9.289E-01  e=6.272E-09  Homo sapiens
  4p73-assembly1_D  TM=9.599E-01  e=1.005E-02  Pseudomonas aeruginosa PAO1

Solvent-accessible surface 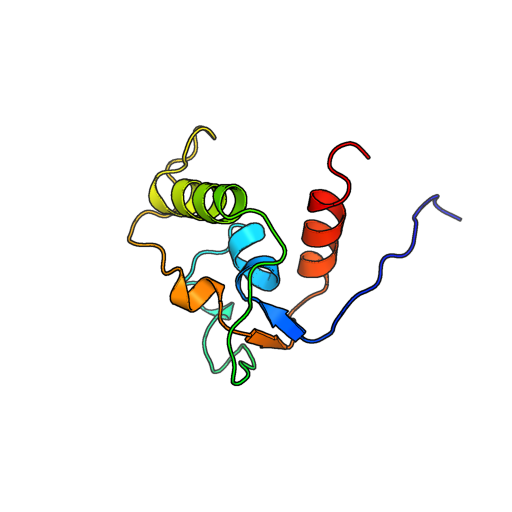area (backbone atoms only — not comparable to full-atom values): 6287 Å² total; per-residue (Å²): 136,91,85,80,81,92,83,86,80,74,61,67,36,32,34,32,52,63,28,46,75,72,71,46,63,90,85,40,71,74,68,35,77,90,69,33,58,69,50,91,68,70,55,76,79,92,60,63,66,72,55,57,52,47,48,44,38,30,42,29,54,10,56,93,73,80,48,65,40,79,44,75,85,76,58,68,67,61,36,23,32,28,26,52,57,91,60,69,65,27,58,54,54,51,50,44,69,77,43,82,83,118

Mean predicted aligned error: 3.12 Å

Sequence (102 aa):
QMGFTEISGDFVQPAFWNMDALFTPQDHPARDLQDTLYLEGEWVPDVPDEVVDRVRRVHEDGGDTGSRGWGGEFSIEETRRLLLRTHTTSMTIQYLAEHPRE

Secondary structure (DSSP, 8-state):
--S-------SEEEHIIIIITTT--TT-GGGSTTTS-EEEEEPPPSS-HHHHHHHHHHHHT-GGGT-----S---HHHHHEEEE-S-THHHHHHHHHH-TT-

Foldseek 3Di:
DPPDDDFDDDQKDFCQLQALLVLHAPPHPCLDVVNWAWDDDWDDDPDPVVVVVQSQCCQAQNPPPPDRHVHDHDDPRSRGIMTRRPDCVSRVSVVCVVVVPD